Protein AF-A0A837CRB8-F1 (afdb_monomer_lite)

Radius of gyration: 34.26 Å; chains: 1; bounding box: 102×75×74 Å

Secondary structure (DSSP, 8-state):
-----------------------------------PPPPSS-HHHHHHHHHHHHHHHHHHHHHS--HHHHHHS-HHHHHH--HHHHHHHTHHHHHTT---THHHHS--EESS--EE-TTS-EEEEEEE--SSB-EEEEEEEEEETTEEEEEEEEEE-PBPPP----PPPPPPP--------

Foldseek 3Di:
DDDDDDDDDDDDDDDDPDPPPPDPPPPPPPPVPPPPDDAPDDPVVLLCVVLVQVVLLQVCLVVVFCVVNLVQADPVQVVVDDSVNSSVVCVVCSVVVPGPCCSVVFGWDFPDGWDADPVRWTWTWTWTQDPQWIWTWIWTFDQDPNDTGTDDTDIDTHGHPPPPPPPPDPDPDPPPPDDDD

Organism: NCBI:txid754504

Sequence (181 aa):
MRSRKYLGLALGVVIALSPIVMNPISAEDDKAAAKQPQLPVSAEQALYLIRSTLLTLNDANRSGNYSVLRDLAAPDFQARNSAADLALGFTDLRRRNFDLFSVALAAPQLSTPPYLDPNKMLRLTGFFPTRPLQINFDLTFQNVANQWRPYGISVATPQAPPETAAAPAPAPAKKNAAQKN

Structure (mmCIF, N/CA/C/O backbone):
data_AF-A0A837CRB8-F1
#
_entry.id   AF-A0A837CRB8-F1
#
loop_
_atom_site.group_PDB
_atom_site.id
_atom_site.type_symbol
_atom_site.label_atom_id
_atom_site.label_alt_id
_atom_site.label_comp_id
_atom_site.label_asym_id
_atom_site.label_entity_id
_atom_site.label_seq_id
_atom_site.pdbx_PDB_ins_code
_atom_site.Cartn_x
_atom_site.Cartn_y
_atom_site.Cartn_z
_atom_site.occupancy
_atom_site.B_iso_or_equiv
_atom_site.auth_seq_id
_atom_site.auth_comp_id
_atom_site.auth_asym_id
_atom_site.auth_atom_id
_atom_site.pdbx_PDB_model_num
ATOM 1 N N . MET A 1 1 ? 66.960 58.659 -29.091 1.00 44.72 1 MET A N 1
ATOM 2 C CA . MET A 1 1 ? 67.063 57.256 -29.567 1.00 44.72 1 MET A CA 1
ATOM 3 C C . MET A 1 1 ? 65.627 56.729 -29.617 1.00 44.72 1 MET A C 1
ATOM 5 O O . MET A 1 1 ? 65.033 56.646 -28.564 1.00 44.72 1 MET A O 1
ATOM 9 N N . ARG A 1 2 ? 64.922 56.505 -30.728 1.00 43.91 2 ARG A N 1
ATOM 10 C CA . ARG A 1 2 ? 65.243 56.209 -32.129 1.00 43.91 2 ARG A CA 1
ATOM 11 C C . ARG A 1 2 ? 64.253 56.948 -33.050 1.00 43.91 2 ARG A C 1
ATOM 13 O O . ARG A 1 2 ? 63.062 56.974 -32.771 1.00 43.91 2 ARG A O 1
ATOM 20 N N . SER A 1 3 ? 64.761 57.482 -34.159 1.00 43.78 3 SER A N 1
ATOM 21 C CA . SER A 1 3 ? 63.984 57.853 -35.348 1.00 43.78 3 SER A CA 1
ATOM 22 C C . SER A 1 3 ? 63.495 56.612 -36.094 1.00 43.78 3 SER A C 1
ATOM 24 O O . SER A 1 3 ? 64.222 55.618 -36.129 1.00 43.78 3 SER A O 1
ATOM 26 N N . ARG A 1 4 ? 62.377 56.732 -36.823 1.00 47.22 4 ARG A N 1
ATOM 27 C CA . ARG A 1 4 ? 62.284 56.320 -38.238 1.00 47.22 4 ARG A CA 1
ATOM 28 C C . ARG A 1 4 ? 61.042 56.914 -38.917 1.00 47.22 4 ARG A C 1
ATOM 30 O O . ARG A 1 4 ? 59.922 56.765 -38.450 1.00 47.22 4 ARG A O 1
ATOM 37 N N . LYS A 1 5 ? 61.325 57.616 -40.016 1.00 47.41 5 LYS A N 1
ATOM 38 C CA . LYS A 1 5 ? 60.423 58.093 -41.071 1.00 47.41 5 LYS A CA 1
ATOM 39 C C . LYS A 1 5 ? 59.921 56.887 -41.892 1.00 47.41 5 LYS A C 1
ATOM 41 O O . LYS A 1 5 ? 60.634 55.888 -41.932 1.00 47.41 5 LYS A O 1
ATOM 46 N N . TYR A 1 6 ? 58.759 56.976 -42.545 1.00 42.19 6 TYR A N 1
ATOM 47 C CA . TYR A 1 6 ? 58.600 57.081 -44.012 1.00 42.19 6 TYR A CA 1
ATOM 48 C C . TYR A 1 6 ? 57.134 56.904 -44.451 1.00 42.19 6 TYR A C 1
ATOM 50 O O . TYR A 1 6 ? 56.344 56.204 -43.828 1.00 42.19 6 TYR A O 1
ATOM 58 N N . LEU A 1 7 ? 56.829 57.625 -45.527 1.00 37.09 7 LEU A N 1
ATOM 59 C CA . LEU A 1 7 ? 55.563 57.909 -46.195 1.00 37.09 7 LEU A CA 1
ATOM 60 C C . LEU A 1 7 ? 55.506 57.146 -47.538 1.00 37.09 7 LEU A C 1
ATOM 62 O O . LEU A 1 7 ? 56.535 57.073 -48.205 1.00 37.09 7 LEU A O 1
ATOM 66 N N . GLY A 1 8 ? 54.306 56.715 -47.960 1.00 35.38 8 GLY A N 1
ATOM 67 C CA . GLY A 1 8 ? 53.952 56.295 -49.337 1.00 35.38 8 GLY A CA 1
ATOM 68 C C . GLY A 1 8 ? 54.296 54.832 -49.667 1.00 35.38 8 GLY A C 1
ATOM 69 O O . GLY A 1 8 ? 55.262 54.301 -49.146 1.00 35.38 8 GLY A O 1
ATOM 70 N N . LEU A 1 9 ? 53.563 54.078 -50.492 1.00 38.22 9 LEU A N 1
ATOM 71 C CA . LEU A 1 9 ? 52.724 54.403 -51.649 1.00 38.22 9 LEU A CA 1
ATOM 72 C C . LEU A 1 9 ? 51.744 53.229 -51.926 1.00 38.22 9 LEU A C 1
ATOM 74 O O . LEU A 1 9 ? 51.987 52.103 -51.502 1.00 38.22 9 LEU A O 1
ATOM 78 N N . ALA A 1 10 ? 50.662 53.510 -52.652 1.00 44.50 10 ALA A N 1
ATOM 79 C CA . ALA A 1 10 ? 49.550 52.624 -53.000 1.00 44.50 10 ALA A CA 1
ATOM 80 C C . ALA A 1 10 ? 49.894 51.444 -53.934 1.00 44.50 10 ALA A C 1
ATOM 82 O O . ALA A 1 10 ? 50.774 51.570 -54.781 1.00 44.50 10 ALA A O 1
ATOM 83 N N . LEU A 1 11 ? 49.074 50.383 -53.901 1.00 40.66 11 LEU A N 1
ATOM 84 C CA . LEU A 1 11 ? 48.589 49.734 -55.126 1.00 40.66 11 LEU A CA 1
ATOM 85 C C . LEU A 1 11 ? 47.270 48.994 -54.858 1.00 40.66 11 LEU A C 1
ATOM 87 O O . LEU A 1 11 ? 47.154 48.228 -53.905 1.00 40.66 11 LEU A O 1
ATOM 91 N N . GLY A 1 12 ? 46.262 49.313 -55.669 1.00 43.66 12 GLY A N 1
ATOM 92 C CA . GLY A 1 12 ? 44.882 48.883 -55.489 1.00 43.66 12 GLY A CA 1
ATOM 93 C C . GLY A 1 12 ? 44.652 47.397 -55.735 1.00 43.66 12 GLY A C 1
ATOM 94 O O . GLY A 1 12 ? 45.353 46.757 -56.514 1.00 43.66 12 GLY A O 1
ATOM 95 N N . VAL A 1 13 ? 43.596 46.880 -55.113 1.00 46.12 13 VAL A N 1
ATOM 96 C CA . VAL A 1 13 ? 42.968 45.625 -55.513 1.00 46.12 13 VAL A CA 1
ATOM 97 C C . VAL A 1 13 ? 41.459 45.843 -55.551 1.00 46.12 13 VAL A C 1
ATOM 99 O O . VAL A 1 13 ? 40.820 46.139 -54.548 1.00 46.12 13 VAL A O 1
ATOM 102 N N . VAL A 1 14 ? 40.968 45.787 -56.786 1.00 45.94 14 VAL A N 1
ATOM 103 C CA . VAL A 1 14 ? 39.657 45.358 -57.284 1.00 45.94 14 VAL A CA 1
ATOM 104 C C . VAL A 1 14 ? 38.533 45.242 -56.246 1.00 45.94 14 VAL A C 1
ATOM 106 O O . VAL A 1 14 ? 38.503 44.345 -55.408 1.00 45.94 14 VAL A O 1
ATOM 109 N N . ILE A 1 15 ? 37.542 46.118 -56.410 1.00 48.81 15 ILE A N 1
ATOM 110 C CA . ILE A 1 15 ? 36.218 46.034 -55.796 1.00 48.81 15 ILE A CA 1
ATOM 111 C C . ILE A 1 15 ? 35.515 44.793 -56.361 1.00 48.81 15 ILE A C 1
ATOM 113 O O . ILE A 1 15 ? 35.042 44.808 -57.496 1.00 48.81 15 ILE A O 1
ATOM 117 N N . ALA A 1 16 ? 35.431 43.721 -55.576 1.00 50.53 16 ALA A N 1
ATOM 118 C CA . ALA A 1 16 ? 34.418 42.696 -55.783 1.00 50.53 16 ALA A CA 1
ATOM 119 C C . ALA A 1 16 ? 33.163 43.129 -55.012 1.00 50.53 16 ALA A C 1
ATOM 121 O O . ALA A 1 16 ? 33.118 43.067 -53.784 1.00 50.53 16 ALA A O 1
ATOM 122 N N . LEU A 1 17 ? 32.159 43.625 -55.740 1.00 51.44 17 LEU A N 1
ATOM 123 C CA . LEU A 1 17 ? 30.807 43.816 -55.221 1.00 51.44 17 LEU A CA 1
ATOM 124 C C . LEU A 1 17 ? 30.214 42.438 -54.908 1.00 51.44 17 LEU A C 1
ATOM 126 O O . LEU A 1 17 ? 29.666 41.772 -55.785 1.00 51.44 17 LEU A O 1
ATOM 130 N N . SER A 1 18 ? 30.328 42.002 -53.658 1.00 52.03 18 SER A N 1
ATOM 131 C CA . SER A 1 18 ? 29.486 40.923 -53.149 1.00 52.03 18 SER A CA 1
ATOM 132 C C . SER A 1 18 ? 28.047 41.438 -53.066 1.00 52.03 18 SER A C 1
ATOM 134 O O . SER A 1 18 ? 27.830 42.498 -52.469 1.00 52.03 18 SER A O 1
ATOM 136 N N . PRO A 1 19 ? 27.044 40.737 -53.621 1.00 53.31 19 PRO A N 1
ATOM 137 C CA . PRO A 1 19 ? 25.663 41.062 -53.317 1.00 53.31 19 PRO A CA 1
ATOM 138 C C . PRO A 1 19 ? 25.444 40.838 -51.819 1.00 53.31 19 PRO A C 1
ATOM 140 O O . PRO A 1 19 ? 25.675 39.746 -51.297 1.00 53.31 19 PRO A O 1
ATOM 143 N N . ILE A 1 20 ? 25.005 41.887 -51.123 1.00 56.84 20 ILE A N 1
ATOM 144 C CA . ILE A 1 20 ? 24.388 41.758 -49.806 1.00 56.84 20 ILE A CA 1
ATOM 145 C C . ILE A 1 20 ? 23.124 40.934 -50.037 1.00 56.84 20 ILE A C 1
ATOM 147 O O . ILE A 1 20 ? 22.107 41.448 -50.502 1.00 56.84 20 ILE A O 1
ATOM 151 N N . VAL A 1 21 ? 23.201 39.633 -49.766 1.00 53.81 21 VAL A N 1
ATOM 152 C CA . VAL A 1 21 ? 22.008 38.807 -49.619 1.00 53.81 21 VAL A CA 1
ATOM 153 C C . VAL A 1 21 ? 21.382 39.256 -48.306 1.00 53.81 21 VAL A C 1
ATOM 155 O O . VAL A 1 21 ? 21.821 38.881 -47.221 1.00 53.81 21 VAL A O 1
ATOM 158 N N . MET A 1 22 ? 20.407 40.155 -48.408 1.00 55.78 22 MET A N 1
ATOM 159 C CA . MET A 1 22 ? 19.518 40.498 -47.310 1.00 55.78 22 MET A CA 1
ATOM 160 C C . MET A 1 22 ? 18.687 39.245 -47.027 1.00 55.78 22 MET A C 1
ATOM 162 O O . MET A 1 22 ? 17.645 39.040 -47.643 1.00 55.78 22 MET A O 1
ATOM 166 N N . ASN A 1 23 ? 19.185 38.362 -46.162 1.00 55.06 23 ASN A N 1
ATOM 167 C CA . ASN A 1 23 ? 18.384 37.261 -45.649 1.00 55.06 23 ASN A CA 1
ATOM 168 C C . ASN A 1 23 ? 17.210 37.891 -44.882 1.00 55.06 23 ASN A C 1
ATOM 170 O O . ASN A 1 23 ? 17.457 38.577 -43.884 1.00 55.06 23 ASN A O 1
ATOM 174 N N . PRO A 1 24 ? 15.949 37.725 -45.325 1.00 55.25 24 PRO A N 1
ATOM 175 C CA . PRO A 1 24 ? 14.828 38.107 -44.495 1.00 55.25 24 PRO A CA 1
ATOM 176 C C . PRO A 1 24 ? 14.883 37.253 -43.233 1.00 55.25 24 PRO A C 1
ATOM 178 O O . PRO A 1 24 ? 15.197 36.062 -43.262 1.00 55.25 24 PRO A O 1
ATOM 181 N N . ILE A 1 25 ? 14.622 37.918 -42.118 1.00 56.25 25 ILE A N 1
ATOM 182 C CA . ILE A 1 25 ? 14.499 37.336 -40.794 1.00 56.25 25 ILE A CA 1
ATOM 183 C C . ILE A 1 25 ? 13.317 36.365 -40.867 1.00 56.25 25 ILE A C 1
ATOM 185 O O . ILE A 1 25 ? 12.168 36.766 -40.693 1.00 56.25 25 ILE A O 1
ATOM 189 N N . SER A 1 26 ? 13.582 35.093 -41.155 1.00 53.91 26 SER A N 1
ATOM 190 C CA . SER A 1 26 ? 12.673 34.030 -40.753 1.00 53.91 26 SER A CA 1
ATOM 191 C C . SER A 1 26 ? 12.790 33.958 -39.240 1.00 53.91 26 SER A C 1
ATOM 193 O O . SER A 1 26 ? 13.650 33.276 -38.691 1.00 53.91 26 SER A O 1
ATOM 195 N N . ALA A 1 27 ? 11.945 34.729 -38.557 1.00 57.12 27 ALA A N 1
ATOM 196 C CA . ALA A 1 27 ? 11.480 34.351 -37.239 1.00 57.12 27 ALA A CA 1
ATOM 197 C C . ALA A 1 27 ? 10.687 33.050 -37.429 1.00 57.12 27 ALA A C 1
ATOM 199 O O . ALA A 1 27 ? 9.461 33.050 -37.513 1.00 57.12 27 ALA A O 1
ATOM 200 N N . GLU A 1 28 ? 11.410 31.945 -37.607 1.00 52.81 28 GLU A N 1
ATOM 201 C CA . GLU A 1 28 ? 10.888 30.632 -37.288 1.00 52.81 28 GLU A CA 1
ATOM 202 C C . GLU A 1 28 ? 10.614 30.688 -35.792 1.00 52.81 28 GLU A C 1
ATOM 204 O O . GLU A 1 28 ? 11.520 30.691 -34.961 1.00 52.81 28 GLU A O 1
ATOM 209 N N . ASP A 1 29 ? 9.332 30.883 -35.493 1.00 51.28 29 ASP A N 1
ATOM 210 C CA . ASP A 1 29 ? 8.678 30.565 -34.237 1.00 51.28 29 ASP A CA 1
ATOM 211 C C . ASP A 1 29 ? 9.099 29.135 -33.864 1.00 51.28 29 ASP A C 1
ATOM 213 O O . ASP A 1 29 ? 8.420 28.153 -34.173 1.00 51.28 29 ASP A O 1
ATOM 217 N N . ASP A 1 30 ? 10.270 29.002 -33.240 1.00 52.25 30 ASP A N 1
ATOM 218 C CA . ASP A 1 30 ? 10.721 27.773 -32.611 1.00 52.25 30 ASP A CA 1
ATOM 219 C C . ASP A 1 30 ? 9.887 27.629 -31.342 1.00 52.25 30 ASP A C 1
ATOM 221 O O . ASP A 1 30 ? 10.293 27.904 -30.210 1.00 52.25 30 ASP A O 1
ATOM 225 N N . LYS A 1 31 ? 8.619 27.275 -31.559 1.00 57.44 31 LYS A N 1
ATOM 226 C CA . LYS A 1 31 ? 7.698 26.850 -30.527 1.00 57.44 31 LYS A CA 1
ATOM 227 C C . LYS A 1 31 ? 8.191 25.476 -30.100 1.00 57.44 31 LYS A C 1
ATOM 229 O O . LYS A 1 31 ? 7.623 24.452 -30.476 1.00 57.44 31 LYS A O 1
ATOM 234 N N . ALA A 1 32 ? 9.275 25.470 -29.326 1.00 56.25 32 ALA A N 1
ATOM 235 C CA . ALA A 1 32 ? 9.749 24.329 -28.576 1.00 56.25 32 ALA A CA 1
ATOM 236 C C . ALA A 1 32 ? 8.573 23.854 -27.719 1.00 56.25 32 ALA A C 1
ATOM 238 O O . ALA A 1 32 ? 8.293 24.385 -26.643 1.00 56.25 32 ALA A O 1
ATOM 239 N N . ALA A 1 33 ? 7.810 22.900 -28.249 1.00 61.19 33 ALA A N 1
ATOM 240 C CA . ALA A 1 33 ? 6.739 22.254 -27.529 1.00 61.19 33 ALA A CA 1
ATOM 241 C C . ALA A 1 33 ? 7.405 21.550 -26.351 1.00 61.19 33 ALA A C 1
ATOM 243 O O . ALA A 1 33 ? 8.044 20.509 -26.519 1.00 61.19 33 ALA A O 1
ATOM 244 N N . ALA A 1 34 ? 7.320 22.165 -25.170 1.00 61.59 34 ALA A N 1
ATOM 245 C CA . ALA A 1 34 ? 7.798 21.581 -23.933 1.00 61.59 34 ALA A CA 1
ATOM 246 C C . ALA A 1 34 ? 7.176 20.187 -23.819 1.00 61.59 34 ALA A C 1
ATOM 248 O O . ALA A 1 34 ? 5.962 20.042 -23.654 1.00 61.59 34 ALA A O 1
ATOM 249 N N . LYS A 1 35 ? 8.005 19.155 -23.996 1.00 60.66 35 LYS A N 1
ATOM 250 C CA . LYS A 1 35 ? 7.582 17.761 -23.923 1.00 60.66 35 LYS A CA 1
ATOM 251 C C . LYS A 1 35 ? 7.140 17.541 -22.484 1.00 60.66 35 LYS A C 1
ATOM 253 O O . LYS A 1 35 ? 7.978 17.498 -21.586 1.00 60.66 35 LYS A O 1
ATOM 258 N N . GLN A 1 36 ? 5.827 17.510 -22.255 1.00 65.75 36 GLN A N 1
ATOM 259 C CA . GLN A 1 36 ? 5.292 17.264 -20.923 1.00 65.75 36 GLN A CA 1
ATOM 260 C C . GLN A 1 36 ? 5.886 15.941 -20.422 1.00 65.75 36 GLN A C 1
ATOM 262 O O . GLN A 1 36 ? 5.867 14.958 -21.173 1.00 65.75 36 GLN A O 1
ATOM 267 N N . PRO A 1 37 ? 6.472 15.908 -19.2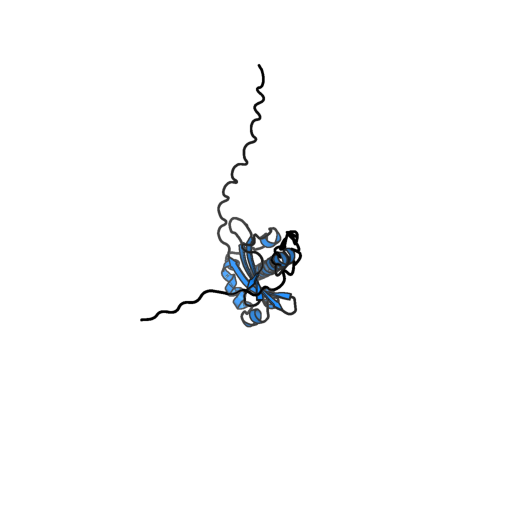13 1.00 72.88 37 PRO A N 1
ATOM 268 C CA . PRO A 1 37 ? 7.069 14.692 -18.692 1.00 72.88 37 PRO A CA 1
ATOM 269 C C . PRO A 1 37 ? 6.006 13.593 -18.653 1.00 72.88 37 PRO A C 1
ATOM 271 O O . PRO A 1 37 ? 4.943 13.756 -18.053 1.00 72.88 37 PRO A O 1
ATOM 274 N N . GLN A 1 38 ? 6.281 12.487 -19.342 1.00 81.75 38 GLN A N 1
ATOM 275 C CA . GLN A 1 38 ? 5.393 11.332 -19.347 1.00 81.75 38 GLN A CA 1
ATOM 276 C C . GLN A 1 38 ? 5.431 10.670 -17.970 1.00 81.75 38 GLN A C 1
ATOM 278 O O . GLN A 1 38 ? 6.504 10.352 -17.454 1.00 81.75 38 GLN A O 1
ATOM 283 N N . LEU A 1 39 ? 4.251 10.467 -17.381 1.00 92.00 39 LEU A N 1
ATOM 284 C CA . LEU A 1 39 ? 4.118 9.714 -16.140 1.00 92.00 39 LEU A CA 1
ATOM 285 C C . LEU A 1 39 ? 4.503 8.243 -16.377 1.00 92.00 39 LEU A C 1
ATOM 287 O O . LEU A 1 39 ? 4.215 7.700 -17.446 1.00 92.00 39 LEU A O 1
ATOM 291 N N . PRO A 1 40 ? 5.110 7.569 -15.386 1.00 95.00 40 PRO A N 1
ATOM 292 C CA . PRO A 1 40 ? 5.529 6.173 -15.517 1.00 95.00 40 PRO A CA 1
ATOM 293 C C . PRO A 1 40 ? 4.361 5.181 -15.595 1.00 95.00 40 PRO A C 1
ATOM 295 O O . PRO A 1 40 ? 4.563 4.034 -15.987 1.00 95.00 40 PRO A O 1
ATOM 298 N N . VAL A 1 41 ? 3.157 5.606 -15.199 1.00 97.19 41 VAL A N 1
ATOM 299 C CA . VAL A 1 41 ? 1.909 4.832 -15.232 1.00 97.19 41 VAL A CA 1
ATOM 300 C C . VAL A 1 41 ? 0.729 5.758 -15.533 1.00 97.19 41 VAL A C 1
ATOM 302 O O . VAL A 1 41 ? 0.795 6.958 -15.254 1.00 97.19 41 VAL A O 1
ATOM 305 N N . SER A 1 42 ? -0.363 5.206 -16.071 1.00 96.69 42 SER A N 1
ATOM 306 C CA . SER A 1 42 ? -1.619 5.953 -16.233 1.00 96.69 42 SER A CA 1
ATOM 307 C C . SER A 1 42 ? -2.287 6.225 -14.878 1.00 96.69 42 SER A C 1
ATOM 309 O O . SER A 1 42 ? -1.976 5.576 -13.872 1.00 96.69 42 SER A O 1
ATOM 311 N N . ALA A 1 43 ? -3.238 7.161 -14.844 1.00 96.00 43 ALA A N 1
ATOM 312 C CA . ALA A 1 43 ? -4.004 7.455 -13.634 1.00 96.00 43 ALA A CA 1
ATOM 313 C C . ALA A 1 43 ? -4.814 6.235 -13.157 1.00 96.00 43 ALA A C 1
ATOM 315 O O . ALA A 1 43 ? -4.859 5.942 -11.962 1.00 96.00 43 ALA A O 1
ATOM 316 N N . GLU A 1 44 ? -5.399 5.482 -14.088 1.00 97.25 44 GLU A N 1
ATOM 317 C CA . GLU A 1 44 ? -6.171 4.268 -13.816 1.00 97.25 44 GLU A CA 1
ATOM 318 C C . GLU A 1 44 ? -5.280 3.159 -13.256 1.00 97.25 44 GLU A C 1
ATOM 320 O O . GLU A 1 44 ? -5.657 2.494 -12.291 1.00 97.25 44 GLU A O 1
ATOM 325 N N . GLN A 1 45 ? -4.077 2.981 -13.814 1.00 97.94 45 GLN A N 1
ATOM 326 C CA . GLN A 1 45 ? -3.128 1.987 -13.317 1.00 97.94 45 GLN A CA 1
ATOM 327 C C . GLN A 1 45 ? -2.618 2.352 -11.918 1.00 97.94 45 GLN A C 1
ATOM 329 O O . GLN A 1 45 ? -2.563 1.482 -11.049 1.00 97.94 45 GLN A O 1
ATOM 334 N N . ALA A 1 46 ? -2.301 3.626 -11.667 1.00 98.31 46 ALA A N 1
ATOM 335 C CA . ALA A 1 46 ? -1.939 4.092 -10.329 1.00 98.31 46 ALA A CA 1
ATOM 336 C C . ALA A 1 46 ? -3.072 3.832 -9.323 1.00 98.31 46 ALA A C 1
ATOM 338 O O . ALA A 1 46 ? -2.836 3.281 -8.248 1.00 98.31 46 ALA A O 1
ATOM 339 N N . LEU A 1 47 ? -4.312 4.166 -9.692 1.00 98.31 47 LEU A N 1
ATOM 340 C CA . LEU A 1 47 ? -5.487 3.946 -8.852 1.00 98.31 47 LEU A CA 1
ATOM 341 C C . LEU A 1 47 ? -5.714 2.462 -8.549 1.00 98.31 47 LEU A C 1
ATOM 343 O O . LEU A 1 47 ? -5.987 2.109 -7.400 1.00 98.31 47 LEU A O 1
ATOM 347 N N . TYR A 1 48 ? -5.577 1.600 -9.558 1.00 98.25 48 TYR A N 1
ATOM 348 C CA . TYR A 1 48 ? -5.653 0.153 -9.388 1.00 98.25 48 TYR A CA 1
ATOM 349 C C . TYR A 1 48 ? -4.611 -0.341 -8.379 1.00 98.25 48 TYR A C 1
ATOM 351 O O . TYR A 1 48 ? -4.990 -0.977 -7.400 1.00 98.25 48 TYR A O 1
ATOM 359 N N . LEU A 1 49 ? -3.333 0.009 -8.566 1.00 98.75 49 LEU A N 1
ATOM 360 C CA . LEU A 1 49 ? -2.231 -0.428 -7.701 1.00 98.75 49 LEU A CA 1
ATOM 361 C C . LEU A 1 49 ? -2.410 0.020 -6.244 1.00 98.75 49 LEU A C 1
ATOM 363 O O . LEU A 1 49 ? -2.146 -0.752 -5.319 1.00 98.75 49 LEU A O 1
ATOM 367 N N . ILE A 1 50 ? -2.887 1.251 -6.033 1.00 98.81 50 ILE A N 1
ATOM 368 C CA . ILE A 1 50 ? -3.202 1.775 -4.698 1.00 98.81 50 ILE A CA 1
ATOM 369 C C . ILE A 1 50 ? -4.325 0.952 -4.063 1.00 98.81 50 ILE A C 1
ATOM 371 O O . ILE A 1 50 ? -4.164 0.431 -2.959 1.00 98.81 50 ILE A O 1
ATOM 375 N N . ARG A 1 51 ? -5.459 0.801 -4.759 1.00 98.56 51 ARG A N 1
ATOM 376 C CA . ARG A 1 51 ? -6.635 0.117 -4.205 1.00 98.56 51 ARG A CA 1
ATOM 377 C C . ARG A 1 51 ? -6.385 -1.361 -3.960 1.00 98.56 51 ARG A C 1
ATOM 379 O O . ARG A 1 51 ? -6.704 -1.841 -2.878 1.00 98.56 51 ARG A O 1
ATOM 386 N N . SER A 1 52 ? -5.805 -2.073 -4.923 1.00 98.44 52 SER A N 1
ATOM 387 C CA . SER A 1 52 ? -5.553 -3.509 -4.797 1.00 98.44 52 SER A CA 1
ATOM 388 C C . SER A 1 52 ? -4.658 -3.807 -3.594 1.00 98.44 52 SER A C 1
ATOM 390 O O . SER A 1 52 ? -4.951 -4.713 -2.817 1.00 98.44 52 SER A O 1
ATOM 392 N N . THR A 1 53 ? -3.608 -3.006 -3.389 1.00 98.81 53 THR A N 1
ATOM 393 C CA . THR A 1 53 ? -2.665 -3.180 -2.275 1.00 98.81 53 THR A CA 1
ATOM 394 C C . THR A 1 53 ? -3.334 -2.908 -0.928 1.00 98.81 53 THR A C 1
ATOM 396 O O . THR A 1 53 ? -3.249 -3.731 -0.017 1.00 98.81 53 THR A O 1
ATOM 399 N N . LEU A 1 54 ? -4.036 -1.779 -0.798 1.00 98.81 54 LEU A N 1
ATOM 400 C CA . LEU A 1 54 ? -4.665 -1.379 0.463 1.00 98.81 54 LEU A CA 1
ATOM 401 C C . LEU A 1 54 ? -5.866 -2.261 0.838 1.00 98.81 54 LEU A C 1
ATOM 403 O O . LEU A 1 54 ? -6.061 -2.542 2.018 1.00 98.81 54 LEU A O 1
ATOM 407 N N . LEU A 1 55 ? -6.644 -2.745 -0.135 1.00 98.62 55 LEU A N 1
ATOM 408 C CA . LEU A 1 55 ? -7.736 -3.689 0.127 1.00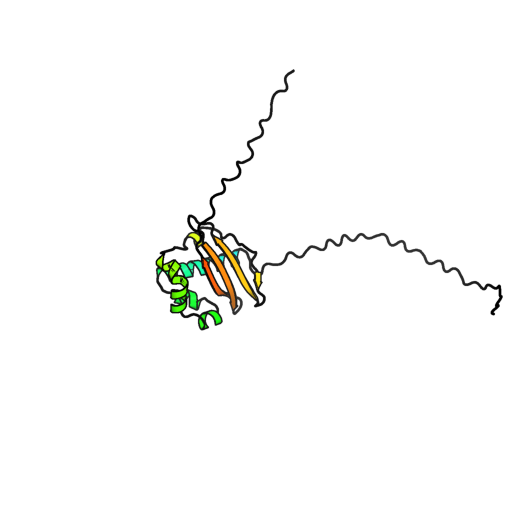 98.62 55 LEU A CA 1
ATOM 409 C C . LEU A 1 55 ? -7.206 -5.080 0.497 1.00 98.62 55 LEU A C 1
ATOM 411 O O . LEU A 1 55 ? -7.708 -5.679 1.441 1.00 98.62 55 LEU A O 1
ATOM 415 N N . THR A 1 56 ? -6.127 -5.550 -0.139 1.00 98.69 56 THR A N 1
ATOM 416 C CA . THR A 1 56 ? -5.469 -6.805 0.277 1.00 98.69 56 THR A CA 1
ATOM 417 C C . THR A 1 56 ? -4.917 -6.691 1.703 1.00 98.69 56 THR A C 1
ATOM 419 O O . THR A 1 56 ? -5.031 -7.626 2.495 1.00 98.69 56 THR A O 1
ATOM 422 N N . LEU A 1 57 ? -4.360 -5.531 2.071 1.00 98.75 57 LEU A N 1
ATOM 423 C CA . LEU A 1 57 ? -3.955 -5.249 3.449 1.00 98.75 57 LEU A CA 1
ATOM 424 C C . LEU A 1 57 ? -5.153 -5.243 4.413 1.00 98.75 57 LEU A C 1
ATOM 426 O O . LEU A 1 57 ? -5.039 -5.752 5.528 1.00 98.75 57 LEU A O 1
ATOM 430 N N . ASN A 1 58 ? -6.299 -4.699 3.998 1.00 98.50 58 ASN A N 1
ATOM 431 C CA . ASN A 1 58 ? -7.524 -4.734 4.795 1.00 98.50 58 ASN A CA 1
ATOM 432 C C . ASN A 1 58 ? -7.960 -6.169 5.102 1.00 98.50 58 ASN A C 1
ATOM 434 O O . ASN A 1 58 ? -8.191 -6.519 6.259 1.00 98.50 58 ASN A O 1
ATOM 438 N N . ASP A 1 59 ? -8.021 -7.013 4.073 1.00 98.56 59 ASP A N 1
ATOM 439 C CA . ASP A 1 59 ? -8.409 -8.414 4.213 1.00 98.56 59 ASP A CA 1
ATOM 440 C C . ASP A 1 59 ? -7.414 -9.180 5.092 1.00 98.56 59 ASP A C 1
ATOM 442 O O . ASP A 1 59 ? -7.818 -9.980 5.942 1.00 98.56 59 ASP A O 1
ATOM 446 N N . ALA A 1 60 ? -6.118 -8.875 4.976 1.00 98.50 60 ALA A N 1
ATOM 447 C CA . ALA A 1 60 ? -5.085 -9.433 5.841 1.00 98.50 60 ALA A CA 1
ATOM 448 C C . ALA A 1 60 ? -5.231 -8.989 7.307 1.00 98.50 60 ALA A C 1
ATOM 450 O O . ALA A 1 60 ? -5.109 -9.813 8.214 1.00 98.50 60 ALA A O 1
ATOM 451 N N . ASN A 1 61 ? -5.560 -7.718 7.564 1.00 98.38 61 ASN A N 1
ATOM 452 C CA . ASN A 1 61 ? -5.862 -7.233 8.913 1.00 98.38 61 ASN A CA 1
ATOM 453 C C . ASN A 1 61 ? -7.085 -7.955 9.497 1.00 98.38 61 ASN A C 1
ATOM 455 O O . ASN A 1 61 ? -7.022 -8.437 10.625 1.00 98.38 61 ASN A O 1
ATOM 459 N N . ARG A 1 62 ? -8.174 -8.075 8.731 1.00 97.75 62 ARG A N 1
A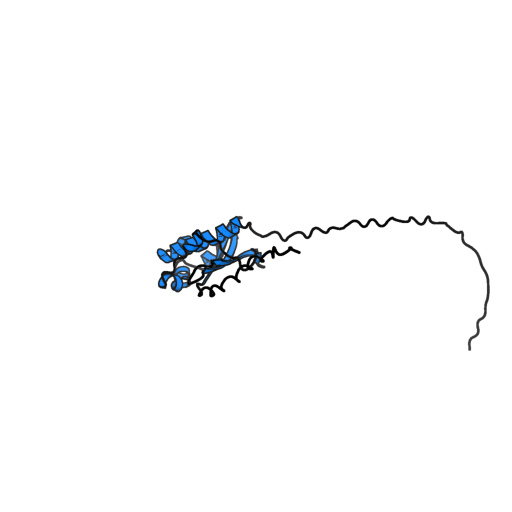TOM 460 C CA . ARG A 1 62 ? -9.434 -8.679 9.194 1.00 97.75 62 ARG A CA 1
ATOM 461 C C . ARG A 1 62 ? -9.325 -10.179 9.452 1.00 97.75 62 ARG A C 1
ATOM 463 O O . ARG A 1 62 ? -9.904 -10.675 10.412 1.00 97.75 62 ARG A O 1
ATOM 470 N N . SER A 1 63 ? -8.603 -10.898 8.597 1.00 97.69 63 SER A N 1
ATOM 471 C CA . SER A 1 63 ? -8.445 -12.356 8.698 1.00 97.69 63 SER A CA 1
ATOM 472 C C . SER A 1 63 ? -7.250 -12.787 9.550 1.00 97.69 63 SER A C 1
ATOM 474 O O . SER A 1 63 ? -7.174 -13.940 9.965 1.00 97.69 63 SER A O 1
ATOM 476 N N . GLY A 1 64 ? -6.286 -11.891 9.773 1.00 97.50 64 GLY A N 1
ATOM 477 C CA . GLY A 1 64 ? -4.969 -12.238 10.304 1.00 97.50 64 GLY A CA 1
ATOM 478 C C . GLY A 1 64 ? -4.058 -12.950 9.294 1.00 97.50 64 GLY A C 1
ATOM 479 O O . GLY A 1 64 ? -2.942 -13.316 9.660 1.00 97.50 64 GLY A O 1
ATOM 480 N N . ASN A 1 65 ? -4.490 -13.144 8.041 1.00 98.38 65 ASN A N 1
ATOM 481 C CA . ASN A 1 65 ? -3.726 -13.853 7.019 1.00 98.38 65 ASN A CA 1
ATOM 482 C C . ASN A 1 65 ? -3.043 -12.892 6.032 1.00 98.38 65 ASN A C 1
ATOM 484 O O . ASN A 1 65 ? -3.681 -12.307 5.160 1.00 98.38 65 ASN A O 1
ATOM 488 N N . TYR A 1 66 ? -1.717 -12.796 6.124 1.00 98.69 66 TYR A N 1
ATOM 489 C CA . TYR A 1 66 ? -0.892 -11.917 5.287 1.00 98.69 66 TYR A CA 1
ATOM 490 C C . TYR A 1 66 ? -0.235 -12.628 4.103 1.00 98.69 66 TYR A C 1
ATOM 492 O O . TYR A 1 66 ? 0.525 -11.995 3.369 1.00 98.69 66 TYR A O 1
ATOM 500 N N . SER A 1 67 ? -0.497 -13.925 3.896 1.00 98.56 67 SER A N 1
ATOM 501 C CA . SER A 1 67 ? 0.172 -14.683 2.835 1.00 98.56 67 SER A CA 1
ATOM 502 C C . SER A 1 67 ? -0.134 -14.106 1.457 1.00 98.56 67 SER A C 1
ATOM 504 O O . SER A 1 67 ? 0.786 -13.899 0.683 1.00 98.56 67 SER A O 1
ATOM 506 N N . VAL A 1 68 ? -1.388 -13.733 1.179 1.00 98.62 68 VAL A N 1
ATOM 507 C CA . VAL A 1 68 ? -1.782 -13.160 -0.120 1.00 98.62 68 VAL A CA 1
ATOM 508 C C . VAL A 1 68 ? -1.050 -11.846 -0.394 1.00 98.62 68 VAL A C 1
ATOM 510 O O . VAL A 1 68 ? -0.513 -11.657 -1.483 1.00 98.62 68 VAL A O 1
ATOM 513 N N . LEU A 1 69 ? -0.971 -10.954 0.602 1.00 98.69 69 LEU A N 1
ATOM 514 C CA . LEU A 1 69 ? -0.246 -9.690 0.462 1.00 98.69 69 LEU A CA 1
ATOM 515 C C . LEU A 1 69 ? 1.237 -9.929 0.156 1.00 98.69 69 LEU A C 1
ATOM 517 O O . LEU A 1 69 ? 1.793 -9.284 -0.731 1.00 98.69 69 LEU A O 1
ATOM 521 N N . ARG A 1 70 ? 1.862 -10.872 0.872 1.00 98.75 70 ARG A N 1
ATOM 522 C CA . ARG A 1 70 ? 3.255 -11.266 0.644 1.00 98.75 70 ARG A CA 1
ATOM 523 C C . ARG A 1 70 ? 3.433 -11.858 -0.752 1.00 98.75 70 ARG A C 1
ATOM 525 O O . ARG A 1 70 ? 4.294 -11.409 -1.492 1.00 98.75 70 ARG A O 1
ATOM 532 N N . ASP A 1 71 ? 2.617 -12.831 -1.130 1.00 98.56 71 ASP A N 1
ATOM 533 C CA . ASP A 1 71 ? 2.811 -13.623 -2.347 1.00 98.56 71 ASP A CA 1
ATOM 534 C C . ASP A 1 71 ? 2.545 -12.800 -3.631 1.00 98.56 71 ASP A C 1
ATOM 536 O O . ASP A 1 71 ? 3.094 -13.097 -4.694 1.00 98.56 71 ASP A O 1
ATOM 540 N N . LEU A 1 72 ? 1.764 -11.713 -3.539 1.00 98.50 72 LEU A N 1
ATOM 541 C CA . LEU A 1 72 ? 1.587 -10.730 -4.619 1.00 98.50 72 LEU A CA 1
ATOM 542 C C . LEU A 1 72 ? 2.743 -9.719 -4.730 1.00 98.50 72 LEU A C 1
ATOM 544 O O . LEU A 1 72 ? 2.915 -9.100 -5.785 1.00 98.50 72 LEU A O 1
ATOM 548 N N . ALA A 1 73 ? 3.529 -9.543 -3.667 1.00 98.62 73 ALA A N 1
ATOM 549 C CA . ALA A 1 73 ? 4.644 -8.606 -3.619 1.00 98.62 73 ALA A CA 1
ATOM 550 C C . ALA A 1 73 ? 5.824 -9.047 -4.502 1.00 98.62 73 ALA A C 1
ATOM 552 O O . ALA A 1 73 ? 5.847 -10.136 -5.079 1.00 98.62 73 ALA A O 1
ATOM 553 N N . ALA A 1 74 ? 6.814 -8.175 -4.643 1.00 98.62 74 ALA A N 1
ATOM 554 C CA . ALA A 1 74 ? 8.015 -8.440 -5.415 1.00 98.62 74 ALA A CA 1
ATOM 555 C C . ALA A 1 74 ? 8.922 -9.480 -4.720 1.00 98.62 74 ALA A C 1
ATOM 557 O O . ALA A 1 74 ? 8.921 -9.545 -3.489 1.00 98.62 74 ALA A O 1
ATOM 558 N N . PRO A 1 75 ? 9.729 -10.269 -5.459 1.00 98.31 75 PRO A N 1
ATOM 559 C CA . PRO A 1 75 ? 10.537 -11.348 -4.877 1.00 98.31 75 PRO A CA 1
ATOM 560 C C . PRO A 1 75 ? 11.435 -10.906 -3.714 1.00 98.31 75 PRO A C 1
ATOM 562 O O . PRO A 1 75 ? 11.466 -11.559 -2.674 1.00 98.31 75 PRO A O 1
ATOM 565 N N . ASP A 1 76 ? 12.095 -9.753 -3.837 1.00 96.62 76 ASP A N 1
ATOM 566 C CA . ASP A 1 76 ? 12.955 -9.218 -2.774 1.00 96.62 76 ASP A CA 1
ATOM 567 C C . ASP A 1 76 ? 12.164 -8.813 -1.521 1.00 96.62 76 ASP A C 1
ATOM 569 O O . ASP A 1 76 ? 12.663 -8.937 -0.402 1.00 96.62 76 ASP A O 1
ATOM 573 N N . PHE A 1 77 ? 10.915 -8.362 -1.681 1.00 98.25 77 PHE A N 1
ATOM 574 C CA . PHE A 1 77 ? 10.023 -8.103 -0.551 1.00 98.25 77 PHE A CA 1
ATOM 575 C C . PHE A 1 77 ? 9.626 -9.407 0.139 1.00 98.25 77 PHE A C 1
ATOM 577 O O . PHE A 1 77 ? 9.669 -9.479 1.366 1.00 98.25 77 PHE A O 1
ATOM 584 N N . GLN A 1 78 ? 9.287 -10.440 -0.640 1.00 98.50 78 GLN A N 1
ATOM 585 C CA . GLN A 1 78 ? 8.943 -11.768 -0.124 1.00 98.50 78 GLN A CA 1
ATOM 586 C C . GLN A 1 78 ? 10.100 -12.386 0.664 1.00 98.50 78 GLN A C 1
ATOM 588 O O . GLN A 1 78 ? 9.889 -12.922 1.748 1.00 98.50 78 GLN A O 1
ATOM 593 N N . ALA A 1 79 ? 11.328 -12.268 0.152 1.00 98.06 79 ALA A N 1
ATOM 594 C CA . ALA A 1 79 ? 12.527 -12.788 0.805 1.00 98.06 79 ALA A CA 1
ATOM 595 C C . ALA A 1 79 ? 12.833 -12.101 2.148 1.00 98.06 79 ALA A C 1
ATOM 597 O O . ALA A 1 79 ? 13.463 -12.703 3.015 1.00 98.06 79 ALA A O 1
ATOM 598 N N . ARG A 1 80 ? 12.396 -10.847 2.327 1.00 97.62 80 ARG A N 1
ATOM 599 C CA . ARG A 1 80 ? 12.647 -10.042 3.535 1.00 97.62 80 ARG A CA 1
ATOM 600 C C . ARG A 1 80 ? 11.491 -10.027 4.531 1.00 97.62 80 ARG A C 1
ATOM 602 O O . ARG A 1 80 ? 11.694 -9.582 5.653 1.00 97.62 80 ARG A O 1
ATOM 609 N N . ASN A 1 81 ? 10.296 -10.458 4.129 1.00 97.94 81 ASN A N 1
ATOM 610 C CA . ASN A 1 81 ? 9.095 -10.373 4.953 1.00 97.94 81 ASN A CA 1
ATOM 611 C C . ASN A 1 81 ? 8.323 -11.692 4.912 1.00 97.94 81 ASN A C 1
ATOM 613 O O . ASN A 1 81 ? 7.732 -12.061 3.895 1.00 97.94 81 ASN A O 1
ATOM 617 N N . SER A 1 82 ? 8.250 -12.381 6.046 1.00 98.56 82 SER A N 1
ATOM 618 C CA . SER A 1 82 ? 7.286 -13.459 6.239 1.00 98.56 82 SER A CA 1
ATOM 619 C C . SER A 1 82 ? 5.872 -12.901 6.458 1.00 98.56 82 SER A C 1
ATOM 621 O O . SER A 1 82 ? 5.678 -11.723 6.760 1.00 98.56 82 SER A O 1
ATOM 623 N N . ALA A 1 83 ? 4.850 -13.759 6.361 1.00 98.44 83 ALA A N 1
ATOM 624 C CA . ALA A 1 83 ? 3.487 -13.363 6.725 1.00 98.44 83 ALA A CA 1
ATOM 625 C C . ALA A 1 83 ? 3.390 -12.924 8.203 1.00 98.44 83 ALA A C 1
ATOM 627 O O . ALA A 1 83 ? 2.603 -12.037 8.526 1.00 98.44 83 ALA A O 1
ATOM 628 N N . ALA A 1 84 ? 4.213 -13.501 9.087 1.00 98.56 84 ALA A N 1
ATOM 629 C CA . ALA A 1 84 ? 4.282 -13.107 10.491 1.00 98.56 84 ALA A CA 1
ATOM 630 C C . ALA A 1 84 ? 4.905 -11.711 10.667 1.00 98.56 84 ALA A C 1
ATOM 632 O O . ALA A 1 84 ? 4.384 -10.919 11.450 1.00 98.56 84 ALA A O 1
ATOM 633 N N . ASP A 1 85 ? 5.943 -11.372 9.897 1.00 98.44 85 ASP A N 1
ATOM 634 C CA . ASP A 1 85 ? 6.566 -10.040 9.940 1.00 98.44 85 ASP A CA 1
ATOM 635 C C . ASP A 1 85 ? 5.583 -8.957 9.490 1.00 98.44 85 ASP A C 1
ATOM 637 O O . ASP A 1 85 ? 5.433 -7.930 10.152 1.00 98.44 85 ASP A O 1
ATOM 641 N N . LEU A 1 86 ? 4.831 -9.218 8.415 1.00 98.62 86 LEU A N 1
ATOM 642 C CA . LEU A 1 86 ? 3.760 -8.320 7.971 1.00 98.62 86 LEU A CA 1
ATOM 643 C C . LEU A 1 86 ? 2.659 -8.200 9.028 1.00 98.62 86 LEU A C 1
ATOM 645 O O . LEU A 1 86 ? 2.182 -7.100 9.313 1.00 98.62 86 LEU A O 1
ATOM 649 N N . ALA A 1 87 ? 2.282 -9.316 9.656 1.00 98.44 87 ALA A N 1
ATOM 650 C CA . ALA A 1 87 ? 1.298 -9.298 10.723 1.00 98.44 87 ALA A CA 1
ATOM 651 C C . ALA A 1 87 ? 1.758 -8.439 11.912 1.00 98.44 87 ALA A C 1
ATOM 653 O O . ALA A 1 87 ? 0.933 -7.724 12.487 1.00 98.44 87 ALA A O 1
ATOM 654 N N . LEU A 1 88 ? 3.045 -8.480 12.267 1.00 98.31 88 LEU A N 1
ATOM 655 C CA . LEU A 1 88 ? 3.636 -7.623 13.295 1.00 98.31 88 LEU A CA 1
ATOM 656 C C . LEU A 1 88 ? 3.634 -6.152 12.860 1.00 98.31 88 LEU A C 1
ATOM 658 O O . LEU A 1 88 ? 3.125 -5.309 13.599 1.00 98.31 88 LEU A O 1
ATOM 662 N N . GLY A 1 89 ? 4.098 -5.853 11.644 1.00 98.00 89 GLY A N 1
ATOM 663 C CA . GLY A 1 89 ? 4.179 -4.489 11.110 1.00 98.00 89 GLY A CA 1
ATOM 664 C C . GLY A 1 89 ? 2.837 -3.751 11.070 1.00 98.00 89 GLY A C 1
ATOM 665 O O . GLY A 1 89 ? 2.783 -2.554 11.339 1.00 98.00 89 GLY A O 1
ATOM 666 N N . PHE A 1 90 ? 1.737 -4.466 10.822 1.00 98.25 90 PHE A N 1
ATOM 667 C CA . PHE A 1 90 ? 0.385 -3.891 10.776 1.00 98.25 90 PHE A CA 1
ATOM 668 C C . PHE A 1 90 ? -0.459 -4.167 12.033 1.00 98.25 90 PHE A C 1
ATOM 670 O O . PHE A 1 90 ? -1.682 -4.001 12.018 1.00 98.25 90 PHE A O 1
ATOM 677 N N . THR A 1 91 ? 0.171 -4.564 13.146 1.00 97.25 91 THR A N 1
ATOM 678 C CA . THR A 1 91 ? -0.545 -4.901 14.391 1.00 97.25 91 THR A CA 1
ATOM 679 C C . THR A 1 91 ? -1.355 -3.731 14.947 1.00 97.25 91 THR A C 1
ATOM 681 O O . THR A 1 91 ? -2.453 -3.959 15.446 1.00 97.25 91 THR A O 1
ATOM 684 N N . ASP A 1 92 ? -0.861 -2.493 14.860 1.00 96.81 92 ASP A N 1
ATOM 685 C CA . ASP A 1 92 ? -1.593 -1.321 15.359 1.00 96.81 92 ASP A CA 1
ATOM 686 C C . ASP A 1 92 ? -2.935 -1.125 14.630 1.00 96.81 92 ASP A C 1
ATOM 688 O O . ASP A 1 92 ? -3.984 -1.080 15.276 1.00 96.81 92 ASP A O 1
ATOM 692 N N . LEU A 1 93 ? -2.923 -1.107 13.289 1.00 96.94 93 LEU A N 1
ATOM 693 C CA . LEU A 1 93 ? -4.146 -1.011 12.480 1.00 96.94 93 LEU A CA 1
ATOM 694 C C . LEU A 1 93 ? -5.131 -2.132 12.828 1.00 96.94 93 LEU A C 1
ATOM 696 O O . LEU A 1 93 ? -6.321 -1.871 13.017 1.00 9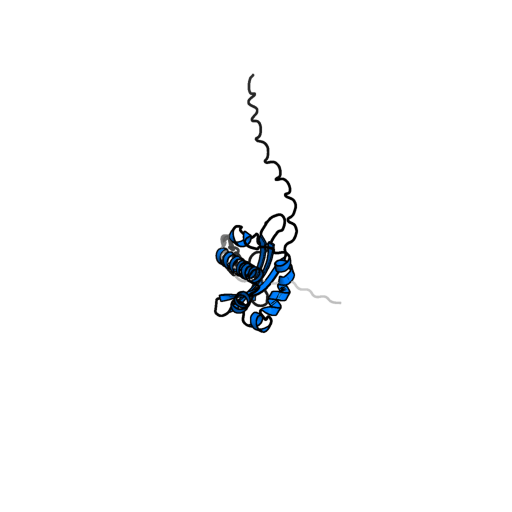6.94 93 LEU A O 1
ATOM 700 N N . ARG A 1 94 ? -4.629 -3.369 12.958 1.00 97.25 94 ARG A N 1
ATOM 701 C CA . ARG A 1 94 ? -5.459 -4.527 13.306 1.00 97.25 94 ARG A CA 1
ATOM 702 C C . ARG A 1 94 ? -6.065 -4.399 14.702 1.00 97.25 94 ARG A C 1
ATOM 704 O O . ARG A 1 94 ? -7.263 -4.592 14.857 1.00 97.25 94 ARG A O 1
ATOM 711 N N . ARG A 1 95 ? -5.269 -4.052 15.720 1.00 97.06 95 ARG A N 1
ATOM 712 C CA . ARG A 1 95 ? -5.738 -3.914 17.113 1.00 97.06 95 ARG A CA 1
ATOM 713 C C . ARG A 1 95 ? -6.774 -2.808 17.270 1.00 97.06 95 ARG A C 1
ATOM 715 O O . ARG A 1 95 ? -7.693 -2.956 18.068 1.00 97.06 95 ARG A O 1
ATOM 722 N N . ARG A 1 96 ? -6.644 -1.724 16.502 1.00 96.81 96 ARG A N 1
ATOM 723 C CA . ARG A 1 96 ? -7.636 -0.641 16.453 1.00 96.81 96 ARG A CA 1
ATOM 724 C C . ARG A 1 96 ? -8.880 -0.993 15.628 1.00 96.81 96 ARG A C 1
ATOM 726 O O . ARG A 1 96 ? -9.788 -0.171 15.571 1.00 96.81 96 ARG A O 1
ATOM 733 N N . ASN A 1 97 ? -8.931 -2.177 15.006 1.00 94.56 97 ASN A N 1
ATOM 734 C CA . ASN A 1 97 ? -9.970 -2.592 14.057 1.00 94.56 97 ASN A CA 1
ATOM 735 C C . ASN A 1 97 ? -10.227 -1.528 12.976 1.00 94.56 97 ASN A C 1
ATOM 737 O O . ASN A 1 97 ? -11.371 -1.249 12.620 1.00 94.56 97 ASN A O 1
ATOM 741 N N . PHE A 1 98 ? -9.160 -0.887 12.492 1.00 95.94 98 PHE A N 1
ATOM 742 C CA . PHE A 1 98 ? -9.285 0.179 11.508 1.00 95.94 98 PHE A CA 1
ATOM 743 C C . PHE A 1 98 ? -9.537 -0.415 10.116 1.00 95.94 98 PHE A C 1
ATOM 745 O O . PHE A 1 98 ? -8.645 -1.038 9.539 1.00 95.94 98 PHE A O 1
ATOM 752 N N . ASP A 1 99 ? -10.743 -0.214 9.581 1.00 91.25 99 ASP A N 1
ATOM 753 C CA . ASP A 1 99 ? -11.142 -0.718 8.263 1.00 91.25 99 ASP A CA 1
ATOM 754 C C . ASP A 1 99 ? -10.727 0.254 7.147 1.00 91.25 99 ASP A C 1
ATOM 756 O O . ASP A 1 99 ? -10.993 1.457 7.199 1.00 91.25 99 ASP A O 1
ATOM 760 N N . LEU A 1 100 ? -10.081 -0.280 6.112 1.00 96.81 100 LEU A N 1
ATOM 761 C CA . LEU A 1 100 ? -9.674 0.463 4.922 1.00 96.81 100 LEU A CA 1
ATOM 762 C C . LEU A 1 100 ? -10.730 0.416 3.802 1.00 96.81 100 LEU A C 1
ATOM 764 O O . LEU A 1 100 ? -10.444 0.871 2.699 1.00 96.81 100 LEU A O 1
ATOM 768 N N . PHE A 1 101 ? -11.947 -0.087 4.039 1.00 92.81 101 PHE A N 1
ATOM 769 C CA . PHE A 1 101 ? -13.011 -0.218 3.028 1.00 92.81 101 PHE A CA 1
ATOM 770 C C . PHE A 1 101 ? -13.294 1.076 2.250 1.00 92.81 101 PHE A C 1
ATOM 772 O O . PHE A 1 101 ? -13.551 1.033 1.047 1.00 92.81 101 PHE A O 1
ATOM 779 N N . SER A 1 102 ? -13.159 2.243 2.889 1.00 92.88 102 SER A N 1
ATOM 780 C CA . SER A 1 102 ? -13.300 3.557 2.241 1.00 92.88 102 SER A CA 1
ATOM 781 C C . SER A 1 102 ? -12.383 3.753 1.024 1.00 92.88 102 SER A C 1
ATOM 783 O O . SER A 1 102 ? -12.712 4.539 0.135 1.00 92.88 102 SER A O 1
ATOM 785 N N . VAL A 1 103 ? -11.273 3.012 0.932 1.00 96.81 103 VAL A N 1
ATOM 786 C CA . VAL A 1 103 ? -10.384 2.969 -0.242 1.00 96.81 103 VAL A CA 1
ATOM 787 C C . VAL A 1 103 ? -11.123 2.524 -1.511 1.00 96.81 103 VAL A C 1
ATOM 789 O O . VAL A 1 103 ? -10.805 2.988 -2.610 1.00 96.81 103 VAL A O 1
ATOM 792 N N . ALA A 1 104 ? -12.127 1.652 -1.384 1.00 95.75 104 ALA A N 1
ATOM 793 C CA . ALA A 1 104 ? -12.952 1.211 -2.506 1.00 95.75 104 ALA A CA 1
ATOM 794 C C . ALA A 1 104 ? -13.940 2.294 -2.975 1.00 95.75 104 ALA A C 1
ATOM 796 O O . ALA A 1 104 ? -14.332 2.298 -4.139 1.00 95.75 104 ALA A O 1
ATOM 797 N N . LEU A 1 105 ? -14.329 3.212 -2.085 1.00 94.62 105 LEU A N 1
ATOM 798 C CA . LEU A 1 105 ? -15.428 4.155 -2.311 1.00 94.62 105 LEU A CA 1
ATOM 799 C C . LEU A 1 105 ? -14.960 5.553 -2.720 1.00 94.62 105 LEU A C 1
ATOM 801 O O . LEU A 1 105 ? -15.636 6.231 -3.489 1.00 94.62 105 LEU A O 1
ATOM 805 N N . ALA A 1 106 ? -13.813 5.993 -2.207 1.00 92.12 106 ALA A N 1
ATOM 806 C CA . ALA A 1 106 ? -13.279 7.326 -2.454 1.00 92.12 106 ALA A CA 1
ATOM 807 C C . ALA A 1 106 ? -12.101 7.290 -3.434 1.00 92.12 106 ALA A C 1
ATOM 809 O O . ALA A 1 106 ? -11.431 6.268 -3.600 1.00 92.12 106 ALA A O 1
ATOM 810 N N . ALA A 1 107 ? -11.839 8.417 -4.095 1.00 93.38 107 ALA A N 1
ATOM 811 C CA . ALA A 1 107 ? -10.605 8.619 -4.843 1.00 93.38 107 ALA A CA 1
ATOM 812 C C . ALA A 1 107 ? -9.493 9.111 -3.894 1.00 93.38 107 ALA A C 1
ATOM 814 O O . ALA A 1 107 ? -9.770 9.943 -3.024 1.00 93.38 107 ALA A O 1
ATOM 815 N N . PRO A 1 108 ? -8.247 8.630 -4.046 1.00 97.81 108 PRO A N 1
ATOM 816 C CA . PRO A 1 108 ? -7.120 9.180 -3.308 1.00 97.81 108 PRO A CA 1
ATOM 817 C C . PRO A 1 108 ? -6.757 10.575 -3.829 1.00 97.81 108 PRO A C 1
ATOM 819 O O . PRO A 1 108 ? -6.899 10.870 -5.016 1.00 97.81 108 PRO A O 1
ATOM 822 N N . GLN A 1 109 ? -6.209 11.407 -2.949 1.00 97.94 109 GLN A N 1
ATOM 823 C CA . GLN A 1 109 ? -5.471 12.609 -3.317 1.00 97.94 109 GLN A CA 1
ATOM 824 C C . GLN A 1 109 ? -3.981 12.271 -3.311 1.00 97.94 109 GLN A C 1
ATOM 826 O O . GLN A 1 109 ? -3.425 11.914 -2.271 1.00 97.94 109 GLN A O 1
ATOM 831 N N . LEU A 1 110 ? -3.338 12.342 -4.477 1.00 98.19 110 LEU A N 1
ATOM 832 C CA . LEU A 1 110 ? -1.898 12.126 -4.583 1.00 98.19 110 LEU A CA 1
ATOM 833 C C . LEU A 1 110 ? -1.149 13.364 -4.090 1.00 98.19 110 LEU A C 1
ATOM 835 O O . LEU A 1 110 ? -1.442 14.480 -4.514 1.00 98.19 110 LEU A O 1
ATOM 839 N N . SER A 1 111 ? -0.170 13.160 -3.212 1.00 97.44 111 SER A N 1
ATOM 840 C CA . SER A 1 111 ? 0.687 14.242 -2.712 1.00 97.44 111 SER A CA 1
ATOM 841 C C . SER A 1 111 ? 1.761 14.636 -3.725 1.00 97.44 111 SER A C 1
ATOM 843 O O . SER A 1 111 ? 2.235 15.769 -3.716 1.00 97.44 111 SER A O 1
ATOM 845 N N . THR A 1 112 ? 2.130 13.713 -4.612 1.00 95.12 112 THR A N 1
ATOM 846 C CA . THR A 1 112 ? 3.035 13.937 -5.741 1.00 95.12 112 THR A CA 1
ATOM 847 C C . THR A 1 112 ? 2.534 13.167 -6.966 1.00 95.12 112 THR A C 1
ATOM 849 O O . THR A 1 112 ? 1.877 12.132 -6.814 1.00 95.12 112 THR A O 1
ATOM 852 N N . PRO A 1 113 ? 2.823 13.628 -8.197 1.00 96.38 113 PRO A N 1
ATOM 853 C CA . PRO A 1 113 ? 2.581 12.815 -9.384 1.00 96.38 113 PRO A CA 1
ATOM 854 C C . PRO A 1 113 ? 3.340 11.479 -9.296 1.00 96.38 113 PRO A C 1
ATOM 856 O O . PRO A 1 113 ? 4.450 11.469 -8.757 1.00 96.38 113 PRO A O 1
ATOM 859 N N . PRO A 1 114 ? 2.802 10.367 -9.840 1.00 97.81 114 PRO A N 1
ATOM 860 C CA . PRO A 1 114 ? 3.529 9.103 -9.909 1.00 97.81 114 PRO A CA 1
ATOM 861 C C . PRO A 1 114 ? 4.912 9.293 -10.532 1.00 97.81 114 PRO A C 1
ATOM 863 O O . PRO A 1 114 ? 5.039 9.911 -11.590 1.00 97.81 114 PRO A O 1
ATOM 866 N N . TYR A 1 115 ? 5.948 8.754 -9.896 1.00 97.50 115 TYR A N 1
ATOM 867 C CA . TYR A 1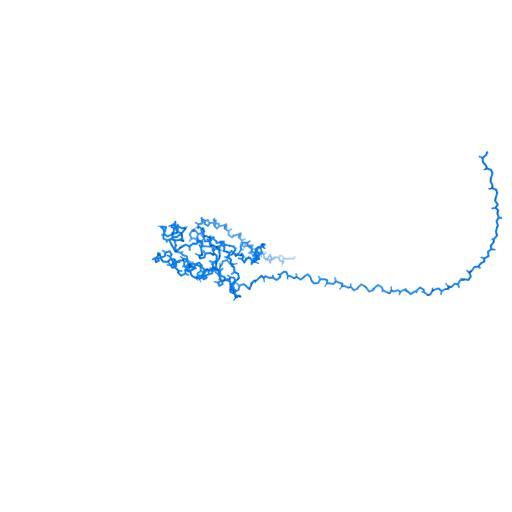 115 ? 7.325 8.899 -10.366 1.00 97.50 115 TYR A CA 1
ATOM 868 C C . TYR A 1 115 ? 8.136 7.625 -10.121 1.00 97.50 115 TYR A C 1
ATOM 870 O O . TYR A 1 115 ? 7.762 6.784 -9.302 1.00 97.50 115 TYR A O 1
ATOM 878 N N . LEU A 1 116 ? 9.241 7.476 -10.855 1.00 98.00 116 LEU A N 1
ATOM 879 C CA . LEU A 1 116 ? 10.236 6.439 -10.592 1.00 98.00 116 LEU A CA 1
ATOM 880 C C . LEU A 1 116 ? 11.348 7.020 -9.724 1.00 98.00 116 LEU A C 1
ATOM 882 O O . LEU A 1 116 ? 11.892 8.077 -10.046 1.00 98.00 116 LEU A O 1
ATOM 886 N N . ASP A 1 117 ? 11.702 6.323 -8.653 1.00 96.00 117 ASP A N 1
ATOM 887 C CA . ASP A 1 117 ? 12.873 6.659 -7.850 1.00 96.00 117 ASP A CA 1
ATOM 888 C C . ASP A 1 117 ? 14.189 6.318 -8.604 1.00 96.00 117 ASP A C 1
ATOM 890 O O . ASP A 1 117 ? 14.160 5.747 -9.706 1.00 96.00 117 ASP A O 1
ATOM 894 N N . PRO A 1 118 ? 15.373 6.646 -8.047 1.00 96.81 118 PRO A N 1
ATOM 895 C CA . PRO A 1 118 ? 16.655 6.291 -8.661 1.00 96.81 118 PRO A CA 1
ATOM 896 C C . PRO A 1 118 ? 16.844 4.786 -8.921 1.00 96.81 118 PRO A C 1
ATOM 898 O O . PRO A 1 118 ? 17.564 4.418 -9.848 1.00 96.81 118 PRO A O 1
ATOM 901 N N . ASN A 1 119 ? 16.156 3.921 -8.168 1.00 95.88 119 ASN A N 1
ATOM 902 C CA . ASN A 1 119 ? 16.176 2.465 -8.320 1.00 95.88 119 ASN A CA 1
ATOM 903 C C . ASN A 1 119 ? 15.149 1.956 -9.346 1.00 95.88 119 ASN A C 1
ATOM 905 O O . ASN A 1 119 ? 14.925 0.749 -9.444 1.00 95.88 119 ASN A O 1
ATOM 909 N N . LYS A 1 120 ? 14.512 2.856 -10.110 1.00 96.81 120 LYS A N 1
ATOM 910 C CA . LYS A 1 120 ? 13.441 2.548 -11.072 1.00 96.81 120 LYS A CA 1
ATOM 911 C C . LYS A 1 120 ? 12.203 1.916 -10.428 1.00 96.81 120 LYS A C 1
ATOM 913 O O . LYS A 1 120 ? 11.425 1.251 -11.112 1.00 96.81 120 LYS A O 1
ATOM 918 N N . MET A 1 121 ? 11.990 2.150 -9.136 1.00 98.19 121 MET A N 1
ATOM 919 C CA . MET A 1 121 ? 10.780 1.734 -8.440 1.00 98.19 121 MET A CA 1
ATOM 920 C C . MET A 1 121 ? 9.709 2.813 -8.551 1.00 98.19 121 MET A C 1
ATOM 922 O O . MET A 1 121 ? 9.980 3.998 -8.360 1.00 98.19 121 MET A O 1
ATOM 926 N N . LEU A 1 122 ? 8.477 2.402 -8.841 1.00 98.75 122 LEU A N 1
ATOM 927 C CA . LEU A 1 122 ? 7.332 3.302 -8.899 1.00 98.75 122 LEU A CA 1
ATOM 928 C C . LEU A 1 122 ? 6.915 3.710 -7.489 1.00 98.75 122 LEU A C 1
ATOM 930 O O . LEU A 1 122 ? 6.685 2.855 -6.635 1.00 98.75 122 LEU A O 1
ATOM 934 N N . ARG A 1 123 ? 6.772 5.015 -7.273 1.00 98.62 123 ARG A N 1
ATOM 935 C CA . ARG A 1 123 ? 6.332 5.624 -6.019 1.00 98.62 123 ARG A CA 1
ATOM 936 C C . ARG A 1 123 ? 4.933 6.202 -6.186 1.00 98.62 123 ARG A C 1
ATOM 938 O O . ARG A 1 123 ? 4.700 7.003 -7.092 1.00 98.62 123 ARG A O 1
ATOM 945 N N . LEU A 1 124 ? 4.018 5.793 -5.309 1.00 98.81 124 LEU A N 1
ATOM 946 C CA . LEU A 1 124 ? 2.651 6.304 -5.216 1.00 98.81 124 LEU A CA 1
ATOM 947 C C . LEU A 1 124 ? 2.397 6.740 -3.770 1.00 98.81 124 LEU A C 1
ATOM 949 O O . LEU A 1 124 ? 2.287 5.901 -2.876 1.00 98.81 124 LEU A O 1
ATOM 953 N N . THR A 1 125 ? 2.293 8.048 -3.545 1.00 98.69 125 THR A N 1
ATOM 954 C CA . THR A 1 125 ? 2.151 8.632 -2.205 1.00 98.69 125 THR A CA 1
ATOM 955 C C . THR A 1 125 ? 0.955 9.575 -2.176 1.00 98.69 125 THR A C 1
ATOM 957 O O . THR A 1 125 ? 0.749 10.372 -3.096 1.00 98.69 125 THR A O 1
ATOM 960 N N . GLY A 1 126 ? 0.148 9.493 -1.125 1.00 98.56 126 GLY A N 1
ATOM 961 C CA . GLY A 1 126 ? -1.067 10.285 -1.020 1.00 98.56 126 GLY A CA 1
ATOM 962 C C . GLY A 1 126 ? -1.898 9.935 0.199 1.00 98.56 126 GLY A C 1
ATOM 963 O O . GLY A 1 126 ? -1.419 9.322 1.155 1.00 98.56 126 GLY A O 1
ATOM 964 N N . PHE A 1 127 ? -3.165 10.327 0.162 1.00 98.44 127 PHE A N 1
ATOM 965 C CA . PHE A 1 127 ? -4.114 10.003 1.215 1.00 98.44 127 PHE A CA 1
ATOM 966 C C . PHE A 1 127 ? -5.543 9.874 0.690 1.00 98.44 127 PHE A C 1
ATOM 968 O O . PHE A 1 127 ? -5.908 10.461 -0.328 1.00 98.44 127 PHE A O 1
ATOM 975 N N . PHE A 1 128 ? -6.377 9.122 1.403 1.00 97.94 128 PHE A N 1
ATOM 976 C CA . PHE A 1 128 ? -7.828 9.182 1.255 1.00 97.94 128 PHE A CA 1
ATOM 977 C C . PHE A 1 128 ? -8.383 10.156 2.304 1.00 97.94 128 PHE A C 1
ATOM 979 O O . PHE A 1 128 ? -8.087 9.989 3.493 1.00 97.94 128 PHE A O 1
ATOM 986 N N . PRO A 1 129 ? -9.184 11.162 1.905 1.00 95.69 129 PRO A N 1
ATOM 987 C CA . PRO A 1 129 ? -9.677 12.217 2.793 1.00 95.69 129 PRO A CA 1
ATOM 988 C C . PRO A 1 129 ? -10.874 11.751 3.644 1.00 95.69 129 PRO A C 1
ATOM 990 O O . PRO A 1 129 ? -11.923 12.391 3.673 1.00 95.69 129 PRO A O 1
ATOM 993 N N . THR A 1 130 ? -10.745 10.608 4.316 1.00 94.25 130 THR A N 1
ATOM 994 C CA . THR A 1 130 ? -11.769 10.071 5.220 1.00 94.25 130 THR A CA 1
ATOM 995 C C . THR A 1 130 ? -11.827 10.855 6.534 1.00 94.25 130 THR A C 1
ATOM 997 O O . THR A 1 130 ? -10.894 11.579 6.890 1.00 94.25 130 THR A O 1
ATOM 1000 N N . ARG A 1 131 ? -12.940 10.717 7.265 1.00 93.25 131 ARG A N 1
ATOM 1001 C CA . ARG A 1 131 ? -13.160 11.330 8.584 1.00 93.25 131 ARG A CA 1
ATOM 1002 C C . ARG A 1 131 ? -13.641 10.277 9.596 1.00 93.25 131 ARG A C 1
ATOM 1004 O O . ARG A 1 131 ? -14.325 9.342 9.185 1.00 93.25 131 ARG A O 1
ATOM 1011 N N . PRO A 1 132 ? -13.316 10.411 10.898 1.00 93.81 132 PRO A N 1
ATOM 1012 C CA . PRO A 1 132 ? -12.487 11.467 11.496 1.00 93.81 132 PRO A CA 1
ATOM 1013 C C . PRO A 1 132 ? -10.983 11.291 11.232 1.00 93.81 132 PRO A C 1
ATOM 1015 O O . PRO A 1 132 ? -10.234 12.253 11.351 1.00 93.81 132 PRO A O 1
ATOM 1018 N N . LEU A 1 133 ? -10.544 10.094 10.834 1.00 96.00 133 LEU A N 1
ATOM 1019 C CA . LEU A 1 133 ? -9.155 9.795 10.485 1.00 96.00 133 LEU A CA 1
ATOM 1020 C C . LEU A 1 133 ? -8.995 9.704 8.965 1.00 96.00 133 LEU A C 1
ATOM 1022 O O . LEU A 1 133 ? -9.852 9.117 8.301 1.00 96.00 133 LEU A O 1
ATOM 1026 N N . GLN A 1 134 ? -7.894 10.228 8.430 1.00 96.50 134 GLN A N 1
ATOM 1027 C CA . GLN A 1 134 ? -7.485 10.003 7.039 1.00 96.50 134 GLN A CA 1
ATOM 1028 C C . GLN A 1 134 ? -6.778 8.658 6.887 1.00 96.50 134 GLN A C 1
ATOM 1030 O O . GLN A 1 134 ? -6.382 8.045 7.875 1.00 96.50 134 GLN A O 1
ATOM 1035 N N . ILE A 1 135 ? -6.594 8.212 5.646 1.00 98.31 135 ILE A N 1
ATOM 1036 C CA . ILE A 1 135 ? -5.744 7.063 5.321 1.00 98.31 135 ILE A CA 1
ATOM 1037 C C . ILE A 1 135 ? -4.593 7.578 4.473 1.00 98.31 135 ILE A C 1
ATOM 1039 O O . ILE A 1 135 ? -4.756 7.767 3.271 1.00 98.31 135 ILE A O 1
ATOM 1043 N N . ASN A 1 136 ? -3.441 7.798 5.090 1.00 98.56 136 ASN A N 1
ATOM 1044 C CA . ASN A 1 136 ? -2.222 8.182 4.392 1.00 98.56 136 ASN A CA 1
ATOM 1045 C C . ASN A 1 136 ? -1.519 6.919 3.912 1.00 98.56 136 ASN A C 1
ATOM 1047 O O . ASN A 1 136 ? -1.403 5.957 4.673 1.00 98.56 136 ASN A O 1
ATOM 1051 N N . PHE A 1 137 ? -1.027 6.932 2.679 1.00 98.81 137 PHE A N 1
ATOM 1052 C CA . PHE A 1 137 ? -0.282 5.822 2.106 1.00 98.81 137 PHE A CA 1
ATOM 1053 C C . PHE A 1 137 ? 1.005 6.296 1.441 1.00 98.81 137 PHE A C 1
ATOM 1055 O O . PHE A 1 137 ? 1.066 7.360 0.820 1.00 98.81 137 PHE A O 1
ATOM 1062 N N . ASP A 1 138 ? 2.020 5.448 1.529 1.00 98.75 138 ASP A N 1
ATOM 1063 C CA . ASP A 1 138 ? 3.232 5.541 0.732 1.00 98.75 138 ASP A CA 1
ATOM 1064 C C . ASP A 1 138 ? 3.580 4.141 0.224 1.00 98.75 138 ASP A C 1
ATOM 1066 O O . ASP A 1 138 ? 3.909 3.238 1.000 1.00 98.75 138 ASP A O 1
ATOM 1070 N N . LEU A 1 139 ? 3.415 3.948 -1.084 1.00 98.88 139 LEU A N 1
ATOM 1071 C CA . LEU A 1 139 ? 3.545 2.661 -1.749 1.00 98.88 139 LEU A CA 1
ATOM 1072 C C . LEU A 1 139 ? 4.701 2.702 -2.744 1.00 98.88 139 LEU A C 1
ATOM 1074 O O . LEU A 1 139 ? 4.837 3.630 -3.543 1.00 98.88 139 LEU A O 1
ATOM 1078 N N . THR A 1 140 ? 5.522 1.658 -2.711 1.00 98.81 140 THR A N 1
ATOM 1079 C CA . THR A 1 140 ? 6.612 1.438 -3.666 1.00 98.81 140 THR A CA 1
ATOM 1080 C C . THR A 1 140 ? 6.354 0.156 -4.430 1.00 98.81 140 THR A C 1
ATOM 1082 O O . THR A 1 140 ? 6.003 -0.848 -3.812 1.00 98.81 140 THR A O 1
ATOM 1085 N N . PHE A 1 141 ? 6.565 0.166 -5.743 1.00 98.88 141 PHE A N 1
ATOM 1086 C CA . PHE A 1 141 ? 6.406 -1.007 -6.596 1.00 98.88 141 PHE A CA 1
ATOM 1087 C C . PHE A 1 141 ? 7.673 -1.275 -7.402 1.00 98.88 141 PHE A C 1
ATOM 1089 O O . PHE A 1 141 ? 8.274 -0.361 -7.966 1.00 98.88 141 PHE A O 1
ATOM 1096 N N . GLN A 1 142 ? 8.036 -2.548 -7.509 1.00 98.62 142 GLN A N 1
ATOM 1097 C CA . GLN A 1 142 ? 9.077 -3.027 -8.412 1.00 98.62 142 GLN A CA 1
ATOM 1098 C C . GLN A 1 142 ? 8.422 -3.568 -9.684 1.00 98.62 142 GLN A C 1
ATOM 1100 O O . GLN A 1 142 ? 7.408 -4.266 -9.613 1.00 98.62 142 GLN A O 1
ATOM 1105 N N . ASN A 1 143 ? 8.987 -3.257 -10.851 1.00 97.88 143 ASN A N 1
ATOM 1106 C CA . ASN A 1 143 ? 8.555 -3.881 -12.097 1.00 97.88 143 ASN A CA 1
ATOM 1107 C C . ASN A 1 143 ? 9.208 -5.265 -12.219 1.00 97.88 143 ASN A C 1
ATOM 1109 O O . ASN A 1 143 ? 10.430 -5.368 -12.300 1.00 97.88 143 ASN A O 1
ATOM 1113 N N . VAL A 1 144 ? 8.400 -6.323 -12.214 1.00 97.69 144 VAL A N 1
ATOM 1114 C CA . VAL A 1 144 ? 8.840 -7.714 -12.353 1.00 97.69 144 VAL A CA 1
ATOM 1115 C C . VAL A 1 144 ? 8.083 -8.322 -13.524 1.00 97.69 144 VAL A C 1
ATOM 1117 O O . VAL A 1 144 ? 6.862 -8.450 -13.460 1.00 97.69 144 VAL A O 1
ATOM 1120 N N . ALA A 1 145 ? 8.797 -8.678 -14.595 1.00 95.31 145 ALA A N 1
ATOM 1121 C CA . ALA A 1 145 ? 8.208 -9.223 -15.822 1.00 95.31 145 ALA A CA 1
ATOM 1122 C C . ALA A 1 145 ? 7.036 -8.369 -16.357 1.00 95.31 145 ALA A C 1
ATOM 1124 O O . ALA A 1 145 ? 5.950 -8.876 -16.633 1.00 95.31 145 ALA A O 1
ATOM 1125 N N . ASN A 1 146 ? 7.253 -7.053 -16.470 1.00 94.75 146 ASN A N 1
ATOM 1126 C CA . ASN A 1 146 ? 6.267 -6.061 -16.915 1.00 94.75 146 ASN A CA 1
ATOM 1127 C C . ASN A 1 146 ? 5.033 -5.922 -16.003 1.00 94.75 146 ASN A C 1
ATOM 1129 O O . ASN A 1 146 ? 4.018 -5.363 -16.417 1.00 94.75 146 ASN A O 1
ATOM 1133 N N . GLN A 1 147 ? 5.116 -6.376 -14.750 1.00 96.94 147 GLN A N 1
ATOM 1134 C CA . GLN A 1 147 ? 4.073 -6.195 -13.744 1.00 96.94 147 GLN A CA 1
ATOM 1135 C C . GLN A 1 147 ? 4.604 -5.406 -12.548 1.00 96.94 147 GLN A C 1
ATOM 1137 O O . GLN A 1 147 ? 5.629 -5.755 -11.966 1.00 96.94 147 GLN A O 1
ATOM 1142 N N . TRP A 1 148 ? 3.884 -4.361 -12.147 1.00 98.62 148 TRP A N 1
ATOM 1143 C CA . TRP A 1 148 ? 4.170 -3.631 -10.914 1.00 98.62 148 TRP A CA 1
ATOM 1144 C C . TRP A 1 148 ? 3.732 -4.458 -9.708 1.00 98.62 148 TRP A C 1
ATOM 1146 O O . TRP A 1 148 ? 2.543 -4.709 -9.520 1.00 98.62 148 TRP A O 1
ATOM 1156 N N . ARG A 1 149 ? 4.698 -4.877 -8.891 1.00 98.75 149 ARG A N 1
ATOM 1157 C CA . ARG A 1 149 ? 4.468 -5.661 -7.675 1.00 98.75 149 ARG A CA 1
ATOM 1158 C C . ARG A 1 149 ? 4.834 -4.845 -6.439 1.00 98.75 149 ARG A C 1
ATOM 1160 O O . ARG A 1 149 ? 5.856 -4.155 -6.483 1.00 98.75 149 ARG A O 1
ATOM 1167 N N . PRO A 1 150 ? 4.044 -4.906 -5.350 1.00 98.69 150 PRO A N 1
ATOM 1168 C CA . PRO A 1 150 ? 4.368 -4.213 -4.108 1.00 98.69 150 PRO A CA 1
ATOM 1169 C C . PRO A 1 150 ? 5.793 -4.520 -3.635 1.00 98.69 150 PRO A C 1
ATOM 1171 O O . PRO A 1 150 ? 6.214 -5.670 -3.613 1.00 98.69 150 PRO A O 1
ATOM 1174 N N . TYR A 1 151 ? 6.532 -3.487 -3.260 1.00 98.56 151 TYR A N 1
ATOM 1175 C CA . TYR A 1 151 ? 7.881 -3.569 -2.695 1.00 98.56 151 TYR A CA 1
ATOM 1176 C C . TYR A 1 151 ? 7.990 -2.798 -1.372 1.00 98.56 151 TYR A C 1
ATOM 1178 O O . TYR A 1 151 ? 8.827 -3.105 -0.533 1.00 98.56 151 TYR A O 1
ATOM 1186 N N . GLY A 1 152 ? 7.139 -1.797 -1.151 1.00 98.12 152 GLY A N 1
ATOM 1187 C CA . GLY A 1 152 ? 7.056 -1.072 0.113 1.00 98.12 152 GLY A CA 1
ATOM 1188 C C . GLY A 1 152 ? 5.621 -0.644 0.371 1.00 98.12 152 GLY A C 1
ATOM 1189 O O . GLY A 1 152 ? 4.952 -0.176 -0.549 1.00 98.12 152 GLY A O 1
ATOM 1190 N N . ILE A 1 153 ? 5.150 -0.835 1.602 1.00 98.62 153 ILE A N 1
ATOM 1191 C CA . ILE A 1 153 ? 3.782 -0.520 2.014 1.00 98.62 153 ILE A CA 1
ATOM 1192 C C . ILE A 1 153 ? 3.853 0.208 3.351 1.00 98.62 153 ILE A C 1
ATOM 1194 O O . ILE A 1 153 ? 4.219 -0.386 4.362 1.00 98.62 153 ILE A O 1
ATOM 1198 N N . SER A 1 154 ? 3.487 1.485 3.355 1.00 98.56 154 SER A N 1
ATOM 1199 C CA . SER A 1 154 ? 3.318 2.276 4.570 1.00 98.56 154 SER A CA 1
ATOM 1200 C C . SER A 1 154 ? 1.909 2.845 4.605 1.00 98.56 154 SER A C 1
ATOM 1202 O O . SER A 1 154 ? 1.431 3.386 3.605 1.00 98.56 154 SER A O 1
ATOM 1204 N N . VAL A 1 155 ? 1.242 2.698 5.751 1.00 98.44 155 VAL A N 1
ATOM 1205 C CA . VAL A 1 155 ? -0.104 3.221 5.993 1.00 98.44 155 VAL A CA 1
ATOM 1206 C C . VAL A 1 155 ? -0.145 3.875 7.365 1.00 98.44 155 VAL A C 1
ATOM 1208 O O . VAL A 1 155 ? 0.267 3.277 8.356 1.00 98.44 155 VAL A O 1
ATOM 1211 N N . ALA A 1 156 ? -0.680 5.090 7.425 1.00 97.62 156 ALA A N 1
ATOM 1212 C CA . ALA A 1 156 ? -0.907 5.819 8.665 1.00 97.62 156 ALA A CA 1
ATOM 1213 C C . ALA A 1 156 ? -2.318 6.408 8.682 1.00 97.62 156 ALA A C 1
ATOM 1215 O O . ALA A 1 156 ? -2.875 6.733 7.636 1.00 97.62 156 ALA A O 1
ATOM 1216 N N . THR A 1 157 ? -2.892 6.570 9.876 1.00 97.56 157 THR A N 1
ATOM 1217 C CA . THR A 1 157 ? -4.268 7.065 10.034 1.00 97.56 157 THR A CA 1
ATOM 1218 C C . THR A 1 157 ? -4.334 8.292 10.951 1.00 97.56 157 THR A C 1
ATOM 1220 O O . THR A 1 157 ? -4.800 8.169 12.089 1.00 97.56 157 THR A O 1
ATOM 1223 N N . PRO A 1 158 ? -3.798 9.455 10.535 1.00 97.00 158 PRO A N 1
ATOM 1224 C CA . PRO A 1 158 ? -3.839 10.670 11.346 1.00 97.00 158 PRO A CA 1
ATOM 1225 C C . PRO A 1 158 ? -5.252 11.265 11.399 1.00 97.00 158 PRO A C 1
ATOM 1227 O O . PRO A 1 158 ? -6.106 10.951 10.569 1.00 97.00 158 PRO A O 1
ATOM 1230 N N . GLN A 1 159 ? -5.493 12.162 12.359 1.00 97.00 159 GLN A N 1
ATOM 1231 C CA . GLN A 1 159 ? -6.716 12.969 12.387 1.00 97.00 159 GLN A CA 1
ATOM 1232 C C . GLN A 1 159 ? -6.827 13.798 11.107 1.00 97.00 159 GLN A C 1
ATOM 1234 O O . GLN A 1 159 ? -5.855 14.420 10.675 1.00 97.00 159 GLN A O 1
ATOM 1239 N N . ALA A 1 160 ? -8.014 13.804 10.505 1.00 93.81 160 ALA A N 1
ATOM 1240 C CA . ALA A 1 160 ? -8.296 14.673 9.379 1.00 93.81 160 ALA A CA 1
ATOM 1241 C C . ALA A 1 160 ? -8.200 16.137 9.834 1.00 93.81 160 ALA A C 1
ATOM 1243 O O . ALA A 1 160 ? -8.721 16.472 10.903 1.00 93.81 160 ALA A O 1
ATOM 1244 N N . PRO A 1 161 ? -7.596 17.032 9.034 1.00 90.88 161 PRO A N 1
ATOM 1245 C CA . PRO A 1 161 ? -7.654 18.454 9.305 1.00 90.88 161 PRO A CA 1
ATOM 1246 C C . PRO A 1 161 ? -9.114 18.914 9.457 1.00 90.88 161 PRO A C 1
ATOM 1248 O O . PRO A 1 161 ? -10.013 18.347 8.804 1.00 90.88 161 PRO A O 1
ATOM 1251 N N . PRO A 1 162 ? -9.369 19.937 10.293 1.00 86.75 162 PRO A N 1
ATOM 1252 C CA . PRO A 1 162 ? -10.676 20.577 10.364 1.00 86.75 162 PRO A CA 1
ATOM 1253 C C . PRO A 1 162 ? -11.159 20.938 8.957 1.00 86.75 162 PRO A C 1
ATOM 1255 O O . PRO A 1 162 ? -10.356 21.331 8.109 1.00 86.75 162 PRO A O 1
ATOM 1258 N N . GLU A 1 163 ? -12.459 20.803 8.689 1.00 77.88 163 GLU A N 1
ATOM 1259 C CA . GLU A 1 163 ? -13.034 21.465 7.518 1.00 77.88 163 GLU A CA 1
ATOM 1260 C C . GLU A 1 163 ? -12.857 22.957 7.742 1.00 77.88 163 GLU A C 1
ATOM 1262 O O . GLU A 1 163 ? -13.584 23.566 8.524 1.00 77.88 163 GLU A O 1
ATOM 1267 N N . THR A 1 164 ? -11.856 23.556 7.098 1.00 61.84 164 THR A N 1
ATOM 1268 C CA . THR A 1 164 ? -11.880 24.997 6.898 1.00 61.84 164 THR A CA 1
ATOM 1269 C C . THR A 1 164 ? -13.192 25.257 6.181 1.00 61.84 164 THR A C 1
ATOM 1271 O O . THR A 1 164 ? -13.367 24.783 5.055 1.00 61.84 164 THR A O 1
ATOM 1274 N N . ALA A 1 165 ? -14.135 25.909 6.870 1.00 53.72 165 ALA A N 1
ATOM 1275 C CA . ALA A 1 165 ? -15.405 26.314 6.295 1.00 53.72 165 ALA A CA 1
ATOM 1276 C C . ALA A 1 165 ? -15.108 26.880 4.909 1.00 53.72 165 ALA A C 1
ATOM 1278 O O . ALA A 1 165 ? -14.267 27.778 4.788 1.00 53.72 165 ALA A O 1
ATOM 1279 N N . ALA A 1 166 ? -15.712 26.282 3.879 1.00 53.47 166 ALA A N 1
ATOM 1280 C CA . ALA A 1 166 ? -15.615 26.783 2.521 1.00 53.47 166 ALA A CA 1
ATOM 1281 C C . ALA A 1 166 ? -15.750 28.305 2.591 1.00 53.47 166 ALA A C 1
ATOM 1283 O O . ALA A 1 166 ? -16.708 28.801 3.193 1.00 53.47 166 ALA A O 1
ATOM 1284 N N . ALA A 1 167 ? -14.760 29.033 2.064 1.00 55.97 167 ALA A N 1
ATOM 1285 C CA . ALA A 1 167 ? -14.875 30.476 1.938 1.00 55.97 167 ALA A CA 1
ATOM 1286 C C . ALA A 1 167 ? -16.267 30.750 1.345 1.00 55.97 167 ALA A C 1
ATOM 1288 O O . ALA A 1 167 ? -16.599 30.124 0.329 1.00 55.97 167 ALA A O 1
ATOM 1289 N N . PRO A 1 168 ? -17.121 31.556 2.006 1.00 53.53 168 PRO A N 1
ATOM 1290 C CA . PRO A 1 168 ? -18.482 31.754 1.545 1.00 53.53 168 PRO A CA 1
ATOM 1291 C C . PRO A 1 168 ? -18.425 32.169 0.079 1.00 53.53 168 PRO A C 1
ATOM 1293 O O . PRO A 1 168 ? -17.673 33.078 -0.282 1.00 53.53 168 PRO A O 1
ATOM 1296 N N . ALA A 1 169 ? -19.170 31.446 -0.763 1.00 61.47 169 ALA A N 1
ATOM 1297 C CA . ALA A 1 169 ? -19.309 31.781 -2.170 1.00 61.47 169 ALA A CA 1
ATOM 1298 C C . ALA A 1 169 ? -19.591 33.289 -2.281 1.00 61.47 169 ALA A C 1
ATOM 1300 O O . ALA A 1 169 ? -20.405 33.798 -1.499 1.00 61.47 169 ALA A O 1
ATOM 1301 N N . PRO A 1 170 ? -18.918 34.023 -3.187 1.00 60.44 170 PRO A N 1
ATOM 1302 C CA . PRO A 1 170 ? -19.154 35.449 -3.328 1.00 60.44 170 PRO A CA 1
ATOM 1303 C C . PRO A 1 170 ? -20.649 35.669 -3.557 1.00 60.44 170 PRO A C 1
ATOM 1305 O O . PRO A 1 170 ? -21.238 35.110 -4.484 1.00 60.44 170 PRO A O 1
ATOM 1308 N N . ALA A 1 171 ? -21.269 36.429 -2.651 1.00 66.25 171 ALA A N 1
ATOM 1309 C CA . ALA A 1 171 ? -22.686 36.740 -2.720 1.00 66.25 171 ALA A CA 1
ATOM 1310 C C . ALA A 1 171 ? -23.009 37.336 -4.103 1.00 66.25 171 ALA A C 1
ATOM 1312 O O . ALA A 1 171 ? -22.230 38.154 -4.605 1.00 66.25 171 ALA A O 1
ATOM 1313 N N . PRO A 1 172 ? -24.135 36.957 -4.733 1.00 60.59 172 PRO A N 1
ATOM 1314 C CA . PRO A 1 172 ? -24.512 37.510 -6.024 1.00 60.59 172 PRO A CA 1
ATOM 1315 C C . PRO A 1 172 ? -24.620 39.034 -5.913 1.00 60.59 172 PRO A C 1
ATOM 1317 O O . PRO A 1 172 ? -25.355 39.565 -5.077 1.00 60.59 172 PRO A O 1
ATOM 1320 N N . ALA A 1 173 ? -23.854 39.739 -6.750 1.00 65.88 173 ALA A N 1
ATOM 1321 C CA . ALA A 1 173 ? -23.871 41.190 -6.826 1.00 65.88 173 ALA A CA 1
ATOM 1322 C C . ALA A 1 173 ? -25.303 41.669 -7.103 1.00 65.88 173 ALA A C 1
ATOM 1324 O O . ALA A 1 173 ? -25.898 41.340 -8.133 1.00 65.88 173 ALA A O 1
ATOM 1325 N N . LYS A 1 174 ? -25.868 42.453 -6.178 1.00 60.28 174 LYS A N 1
ATOM 1326 C CA . LYS A 1 174 ? -27.143 43.140 -6.393 1.00 60.28 174 LYS A CA 1
ATOM 1327 C C . LYS A 1 174 ? -26.970 44.097 -7.571 1.00 60.28 174 LYS A C 1
ATOM 1329 O O . LYS A 1 174 ? -26.305 45.123 -7.462 1.00 60.28 174 LYS A O 1
ATOM 1334 N N . LYS A 1 175 ? -27.566 43.746 -8.709 1.00 54.75 175 LYS A N 1
ATOM 1335 C CA . LYS A 1 175 ? -27.725 44.631 -9.862 1.00 54.75 175 LYS A CA 1
ATOM 1336 C C . LYS A 1 175 ? -28.660 45.763 -9.431 1.00 54.75 175 LYS A C 1
ATOM 1338 O O . LYS A 1 175 ? -29.865 45.554 -9.326 1.00 54.75 175 LYS A O 1
ATOM 1343 N N . ASN A 1 176 ? -28.104 46.935 -9.127 1.00 49.25 176 ASN A N 1
ATOM 1344 C CA . ASN A 1 176 ? -28.886 48.137 -8.846 1.00 49.25 176 ASN A CA 1
ATOM 1345 C C . ASN A 1 176 ? -29.653 48.535 -10.114 1.00 49.25 176 ASN A C 1
ATOM 1347 O O . ASN A 1 176 ? -29.131 49.216 -10.992 1.00 49.25 176 ASN A O 1
ATOM 1351 N N . ALA A 1 177 ? -30.904 48.091 -10.205 1.00 56.81 177 ALA A N 1
ATOM 1352 C CA . ALA A 1 177 ? -31.910 48.704 -11.051 1.00 56.81 177 ALA A CA 1
ATOM 1353 C C . ALA A 1 177 ? -32.412 49.967 -10.339 1.00 56.81 177 ALA A C 1
ATOM 1355 O O . ALA A 1 177 ? -33.358 49.922 -9.560 1.00 56.81 177 ALA A O 1
ATOM 1356 N N . ALA A 1 178 ? -31.736 51.088 -10.575 1.00 51.66 178 ALA A N 1
ATOM 1357 C CA . ALA A 1 178 ? -32.231 52.413 -10.225 1.00 51.66 178 ALA A CA 1
ATOM 1358 C C . ALA A 1 178 ? -31.698 53.424 -11.244 1.00 51.66 178 ALA A C 1
ATOM 1360 O O . ALA A 1 178 ? -30.806 54.215 -10.962 1.00 51.66 178 ALA A O 1
ATOM 1361 N N . GLN A 1 179 ? -32.242 53.362 -12.457 1.00 50.81 179 GLN A N 1
ATOM 1362 C CA . GLN A 1 179 ? -32.168 54.455 -13.415 1.00 50.81 179 GLN A CA 1
ATOM 1363 C C . GLN A 1 179 ? -33.599 54.949 -13.620 1.00 50.81 179 GLN A C 1
ATOM 1365 O O . GLN A 1 179 ? -34.366 54.394 -14.401 1.00 50.81 179 GLN A O 1
ATOM 1370 N N . LYS A 1 180 ? -33.977 55.941 -12.812 1.00 48.81 180 LYS A N 1
ATOM 1371 C CA . LYS A 1 180 ? -35.164 56.768 -13.015 1.00 48.81 180 LYS A CA 1
ATOM 1372 C C . LYS A 1 180 ? -34.879 58.160 -12.457 1.00 48.81 180 LYS A C 1
ATOM 1374 O O . LYS A 1 180 ? -35.032 58.384 -11.259 1.00 48.81 180 LYS A O 1
ATOM 1379 N N . ASN A 1 181 ? -34.367 59.025 -13.324 1.00 44.69 181 ASN A N 1
ATOM 1380 C CA . ASN A 1 181 ? -34.888 60.363 -13.622 1.00 44.69 181 ASN A CA 1
ATOM 1381 C C . ASN A 1 181 ? -33.949 61.059 -14.603 1.00 44.69 181 ASN A C 1
ATOM 1383 O O . ASN A 1 181 ? -32.742 61.140 -14.296 1.00 44.69 181 AS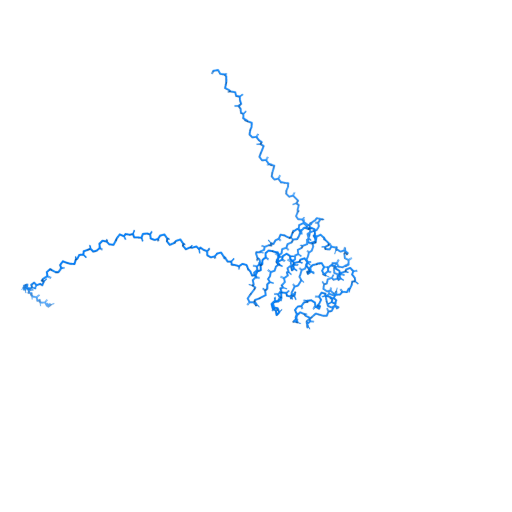N A O 1
#

pLDDT: mean 83.54, std 20.91, range [35.38, 98.88]